Protein AF-A0A811PMQ3-F1 (afdb_monomer)

Nearest PDB structures (foldseek):
  5jo7-assembly3_C  TM=9.416E-01  e=8.642E-06  Hyoscyamus muticus
  3m00-assembly1_A  TM=8.743E-01  e=4.271E-06  Nicotiana tabacum
  3m01-assembly1_A  TM=8.721E-01  e=4.271E-06  Nicotiana tabacum
  5dhk-assembly1_A  TM=8.679E-01  e=5.493E-06  Nicotiana tabacum
  1hxa-assembly1_A  TM=8.378E-01  e=7.814E-06  Nicotiana tabacum

Secondary structure (DSSP, 8-state):
-HHHHHHHTHHHHHHH---HHHHHHHHHHHHHTT----GGGGGGGB-TTSSBPGGGGG-HHHHHHHHHHHTTPPTT-THHHHHHHHHHHHHHHHGGG--TTHHHHHHHHHHS-GGGS-HHHHHHHHHH-

pLDDT: mean 89.29, std 9.18, range [56.19, 98.12]

Structure (mmCIF, N/CA/C/O backbone):
data_AF-A0A811PMQ3-F1
#
_entry.id   AF-A0A811PMQ3-F1
#
loop_
_atom_site.group_PDB
_atom_site.id
_atom_si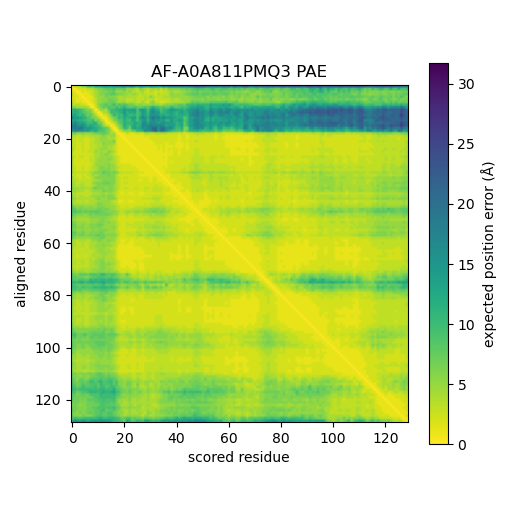te.type_symbol
_atom_site.label_atom_id
_atom_site.label_alt_id
_atom_site.label_comp_id
_atom_site.label_asym_id
_atom_site.label_entity_id
_atom_site.label_seq_id
_atom_site.pdbx_PDB_ins_code
_atom_site.Cartn_x
_atom_site.Cartn_y
_atom_site.Cartn_z
_atom_site.occupancy
_atom_site.B_iso_or_equiv
_atom_site.auth_seq_id
_atom_site.auth_comp_id
_atom_site.auth_asym_id
_atom_site.auth_atom_id
_atom_site.pdbx_PDB_model_num
ATOM 1 N N . MET A 1 1 ? 13.682 19.684 -9.932 1.00 66.38 1 MET A N 1
ATOM 2 C CA . MET A 1 1 ? 14.762 19.995 -8.973 1.00 66.38 1 MET A CA 1
ATOM 3 C C . MET A 1 1 ? 14.734 19.059 -7.766 1.00 66.38 1 MET A C 1
ATOM 5 O O . MET A 1 1 ? 15.655 18.269 -7.659 1.00 66.38 1 MET A O 1
ATOM 9 N N . ALA A 1 2 ? 13.705 19.058 -6.902 1.00 85.00 2 ALA A N 1
ATOM 10 C CA . ALA A 1 2 ? 13.668 18.142 -5.744 1.00 85.00 2 ALA A CA 1
ATOM 11 C C . ALA A 1 2 ? 13.316 16.685 -6.115 1.00 85.00 2 ALA A C 1
ATOM 13 O O . ALA A 1 2 ? 14.102 15.781 -5.855 1.00 85.00 2 ALA A O 1
ATOM 14 N N . LEU A 1 3 ? 12.178 16.458 -6.786 1.00 86.62 3 LEU A N 1
ATOM 15 C CA . LEU A 1 3 ? 11.729 15.102 -7.149 1.00 86.62 3 LEU A CA 1
ATOM 16 C C . LEU A 1 3 ? 12.652 14.406 -8.149 1.00 86.62 3 LEU A C 1
ATOM 18 O O . LEU A 1 3 ? 12.880 13.215 -8.031 1.00 86.62 3 LEU A O 1
ATOM 22 N N . SER A 1 4 ? 13.248 15.161 -9.073 1.00 85.38 4 SER A N 1
ATOM 23 C CA . SER A 1 4 ? 14.262 14.645 -9.996 1.00 85.38 4 SER A CA 1
ATOM 24 C C . SER A 1 4 ? 15.515 14.142 -9.271 1.00 85.38 4 SER A C 1
ATOM 26 O O . SER A 1 4 ? 16.087 13.149 -9.691 1.00 85.38 4 SER A O 1
ATOM 28 N N . ARG A 1 5 ? 15.924 14.803 -8.174 1.00 86.31 5 ARG A N 1
ATOM 29 C CA . ARG A 1 5 ? 17.056 14.358 -7.348 1.00 86.31 5 ARG A CA 1
ATOM 30 C C . ARG A 1 5 ? 16.696 13.096 -6.564 1.00 86.31 5 ARG A C 1
ATOM 32 O O . ARG A 1 5 ? 17.449 12.133 -6.563 1.00 86.31 5 ARG A O 1
ATOM 39 N N . ILE A 1 6 ? 15.503 13.087 -5.964 1.00 84.25 6 ILE A N 1
ATOM 40 C CA . ILE A 1 6 ? 14.974 11.907 -5.272 1.00 84.25 6 ILE A CA 1
ATOM 41 C C . ILE A 1 6 ? 14.852 10.732 -6.248 1.00 84.25 6 ILE A C 1
ATOM 43 O O . ILE A 1 6 ? 15.142 9.614 -5.856 1.00 84.25 6 ILE A O 1
ATOM 47 N N . HIS A 1 7 ? 14.456 10.962 -7.500 1.00 82.56 7 HIS A N 1
ATOM 48 C CA . HIS A 1 7 ? 14.370 9.919 -8.522 1.00 82.56 7 HIS A CA 1
ATOM 49 C C . HIS A 1 7 ? 15.753 9.394 -8.935 1.00 82.56 7 HIS A C 1
ATOM 51 O O . HIS A 1 7 ? 15.957 8.190 -8.973 1.00 82.56 7 HIS A O 1
ATOM 57 N N . SER A 1 8 ? 16.745 10.268 -9.145 1.00 78.94 8 SER A N 1
ATOM 58 C CA . SER A 1 8 ? 18.111 9.825 -9.475 1.00 78.94 8 SER A CA 1
ATOM 59 C C . SER A 1 8 ? 18.789 9.034 -8.352 1.00 78.94 8 SER A C 1
ATOM 61 O O . SER A 1 8 ? 19.651 8.207 -8.617 1.00 78.94 8 SER A O 1
ATOM 63 N N . GLU A 1 9 ? 18.390 9.272 -7.104 1.00 74.38 9 GLU A N 1
ATOM 64 C CA . GLU A 1 9 ? 18.858 8.543 -5.919 1.00 74.38 9 GLU A CA 1
ATOM 65 C C . GLU A 1 9 ? 18.029 7.257 -5.674 1.00 74.38 9 GLU A C 1
ATOM 67 O O . GLU A 1 9 ? 18.030 6.722 -4.562 1.00 74.38 9 GLU A O 1
ATOM 72 N N . GLU A 1 10 ? 17.226 6.780 -6.643 1.00 66.19 10 GLU A N 1
ATOM 73 C CA . GLU A 1 10 ? 16.337 5.619 -6.459 1.00 66.19 10 GLU A CA 1
ATOM 74 C C . GLU A 1 10 ? 17.067 4.375 -5.985 1.00 66.19 10 GLU A C 1
ATOM 76 O O . GLU A 1 10 ? 16.676 3.812 -4.959 1.00 66.19 10 GLU A O 1
ATOM 81 N N . GLN A 1 11 ? 18.145 4.023 -6.682 1.00 56.94 11 GLN A N 1
ATOM 82 C CA . GLN A 1 11 ? 18.892 2.792 -6.459 1.00 56.94 11 GLN A CA 1
ATOM 83 C C . GLN A 1 11 ? 19.529 2.747 -5.058 1.00 56.94 11 GLN A C 1
ATOM 85 O O . GLN A 1 11 ? 19.341 1.775 -4.333 1.00 56.94 11 GLN A O 1
ATOM 90 N N . ASP A 1 12 ? 20.197 3.827 -4.640 1.00 57.22 12 ASP A N 1
ATOM 91 C CA . ASP A 1 12 ? 20.967 3.863 -3.386 1.00 57.22 12 ASP A CA 1
ATOM 92 C C . ASP A 1 12 ? 20.075 3.965 -2.135 1.00 57.22 12 ASP A C 1
ATOM 94 O O . ASP A 1 12 ? 20.434 3.502 -1.052 1.00 57.22 12 ASP A O 1
ATOM 98 N N . TYR A 1 13 ? 18.885 4.567 -2.253 1.00 60.75 13 TYR A N 1
ATOM 99 C CA . TYR A 1 13 ? 18.013 4.810 -1.097 1.00 60.75 13 TYR A CA 1
ATOM 100 C C . TYR A 1 13 ? 17.030 3.663 -0.825 1.00 60.75 13 TYR A C 1
ATOM 102 O O . TYR A 1 13 ? 16.678 3.413 0.332 1.00 60.75 13 TYR A O 1
ATOM 110 N N . PHE A 1 14 ? 16.581 2.946 -1.867 1.00 61.53 14 PHE A N 1
ATOM 111 C CA . PHE A 1 14 ? 15.801 1.721 -1.663 1.00 61.53 14 PHE A CA 1
ATOM 112 C C . PHE A 1 14 ? 16.654 0.613 -1.039 1.00 61.53 14 PHE A C 1
ATOM 114 O O . PHE A 1 14 ? 16.106 -0.177 -0.278 1.00 61.53 14 PHE A O 1
ATOM 121 N N . ASP A 1 15 ? 17.965 0.599 -1.258 1.00 56.66 15 ASP A N 1
ATOM 122 C CA . ASP A 1 15 ? 18.874 -0.329 -0.576 1.00 56.66 15 ASP A CA 1
ATOM 123 C C . ASP A 1 15 ? 19.104 0.064 0.904 1.00 56.66 15 ASP A C 1
ATOM 125 O O . ASP A 1 15 ? 19.168 -0.788 1.787 1.00 56.66 15 ASP A O 1
ATOM 129 N N . GLY A 1 16 ? 19.121 1.369 1.222 1.00 56.19 16 GLY A N 1
ATOM 130 C CA . GLY A 1 16 ? 19.426 1.868 2.574 1.00 56.19 16 GLY A CA 1
ATOM 131 C C . GLY A 1 16 ? 18.255 2.022 3.562 1.00 56.19 16 GLY A C 1
ATOM 132 O O . GLY A 1 16 ? 18.473 1.983 4.773 1.00 56.19 16 GLY A O 1
ATOM 133 N N . SER A 1 17 ? 17.013 2.232 3.104 1.00 64.31 17 SER A N 1
ATOM 134 C CA . SER A 1 17 ? 15.866 2.479 4.002 1.00 64.31 17 SER A CA 1
ATOM 135 C C . SER A 1 17 ? 15.078 1.200 4.296 1.00 64.31 17 SER A C 1
ATOM 137 O O . SER A 1 17 ? 14.352 0.715 3.436 1.00 64.31 17 SER A O 1
ATOM 139 N N . SER A 1 18 ? 15.151 0.660 5.512 1.00 74.31 18 SER A N 1
ATOM 140 C CA . SER A 1 18 ? 14.374 -0.523 5.930 1.00 74.31 18 SER A CA 1
ATOM 141 C C . SER A 1 18 ? 12.906 -0.228 6.290 1.00 74.31 18 SER A C 1
ATOM 143 O O . SER A 1 18 ? 12.193 -1.123 6.735 1.00 74.31 18 SER A O 1
ATOM 145 N N . ASP A 1 19 ? 12.438 1.009 6.098 1.00 91.25 19 ASP A N 1
ATOM 146 C CA . ASP A 1 19 ? 11.101 1.455 6.502 1.00 91.25 19 ASP A CA 1
ATOM 147 C C . ASP A 1 19 ? 10.096 1.352 5.336 1.00 91.25 19 ASP A C 1
ATOM 149 O O . ASP A 1 19 ? 10.203 2.055 4.323 1.00 91.25 19 ASP A O 1
ATOM 153 N N . LEU A 1 20 ? 9.090 0.483 5.491 1.00 94.44 20 LEU A N 1
ATOM 154 C CA . LEU A 1 20 ? 8.029 0.263 4.503 1.00 94.44 20 LEU A CA 1
ATOM 155 C C . LEU A 1 20 ? 7.226 1.535 4.211 1.00 94.44 20 LEU A C 1
ATOM 157 O O . LEU A 1 20 ? 6.886 1.800 3.054 1.00 94.44 20 LEU A O 1
ATOM 161 N N . HIS A 1 21 ? 6.941 2.341 5.235 1.00 95.25 21 HIS A N 1
ATOM 162 C CA . HIS A 1 21 ? 6.210 3.593 5.082 1.00 95.25 21 HIS A CA 1
ATOM 163 C C . HIS A 1 21 ? 6.973 4.567 4.180 1.00 95.25 21 HIS A C 1
ATOM 165 O O . HIS A 1 21 ? 6.380 5.150 3.270 1.00 95.25 21 HIS A O 1
ATOM 171 N N . VAL A 1 22 ? 8.284 4.716 4.393 1.00 92.88 22 VAL A N 1
ATOM 172 C CA . VAL A 1 22 ? 9.134 5.625 3.603 1.00 92.88 22 VAL A CA 1
ATOM 173 C C . VAL A 1 22 ? 9.212 5.178 2.144 1.00 92.88 22 VAL A C 1
ATOM 175 O O . VAL A 1 22 ? 9.021 5.995 1.239 1.00 92.88 22 VAL A O 1
ATOM 178 N N . VAL A 1 23 ? 9.436 3.882 1.909 1.00 93.06 23 VAL A 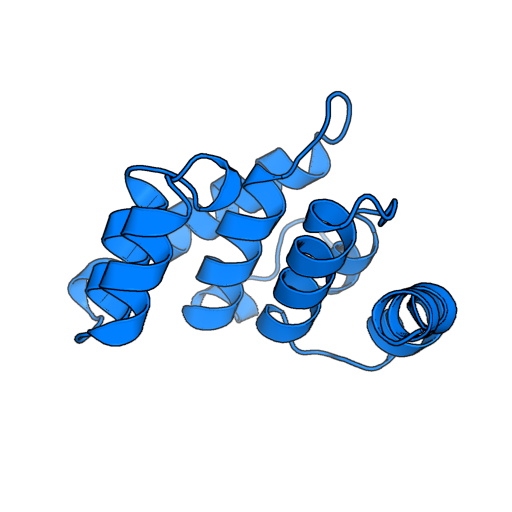N 1
ATOM 179 C CA . VAL A 1 23 ? 9.500 3.297 0.561 1.00 93.06 23 VAL A CA 1
ATOM 180 C C . VAL A 1 23 ? 8.192 3.505 -0.198 1.00 93.06 23 VAL A C 1
ATOM 182 O O . VAL A 1 23 ? 8.197 4.048 -1.305 1.00 93.06 23 VAL A O 1
ATOM 185 N N . ALA A 1 24 ? 7.067 3.143 0.418 1.00 94.75 24 ALA A N 1
ATOM 186 C CA . ALA A 1 24 ? 5.752 3.273 -0.193 1.00 94.75 24 ALA A CA 1
ATOM 187 C C . ALA A 1 24 ? 5.366 4.741 -0.445 1.00 94.75 24 ALA A C 1
ATOM 189 O O . ALA A 1 24 ? 4.793 5.069 -1.484 1.00 94.75 24 ALA A O 1
ATOM 190 N N . LEU A 1 25 ? 5.705 5.655 0.472 1.00 92.44 25 LEU A N 1
ATOM 191 C CA . LEU A 1 25 ? 5.430 7.081 0.296 1.00 92.44 25 LEU A CA 1
ATOM 192 C C . LEU A 1 25 ? 6.228 7.671 -0.872 1.00 92.44 25 LEU A C 1
ATOM 194 O O . LEU A 1 25 ? 5.676 8.422 -1.677 1.00 92.44 25 LEU A O 1
ATOM 198 N N . ARG A 1 26 ? 7.510 7.314 -0.991 1.00 91.25 26 ARG A N 1
ATOM 199 C CA . ARG A 1 26 ? 8.360 7.755 -2.101 1.00 91.25 26 ARG A CA 1
ATOM 200 C C . ARG A 1 26 ? 7.811 7.272 -3.441 1.00 91.25 26 ARG A C 1
ATOM 202 O O . ARG A 1 26 ? 7.673 8.085 -4.353 1.00 91.25 26 ARG A O 1
ATOM 209 N N . PHE A 1 27 ? 7.443 5.994 -3.521 1.00 92.44 27 PHE A N 1
ATOM 210 C CA . PHE A 1 27 ? 6.788 5.405 -4.688 1.00 92.44 27 PHE A CA 1
ATOM 211 C C . PHE A 1 27 ? 5.545 6.209 -5.097 1.00 92.44 27 PHE A C 1
ATOM 213 O O . PHE A 1 27 ? 5.433 6.637 -6.247 1.00 92.44 27 PHE A O 1
ATOM 220 N N . CYS A 1 28 ? 4.655 6.499 -4.138 1.00 92.00 28 CYS A N 1
ATOM 221 C CA . CYS A 1 28 ? 3.455 7.298 -4.379 1.00 92.00 28 CYS A CA 1
ATOM 222 C C . CYS A 1 28 ? 3.780 8.682 -4.947 1.00 92.00 28 CYS A C 1
ATOM 224 O O . CYS A 1 28 ? 3.240 9.069 -5.980 1.00 92.00 28 CYS A O 1
ATOM 226 N N . ILE A 1 29 ? 4.656 9.435 -4.276 1.00 91.56 29 ILE A N 1
ATOM 227 C CA . ILE A 1 29 ? 4.976 10.817 -4.651 1.00 91.56 29 ILE A CA 1
ATOM 228 C C . ILE A 1 29 ? 5.600 10.860 -6.048 1.00 91.56 29 ILE A C 1
ATOM 230 O O . ILE A 1 29 ? 5.199 11.669 -6.882 1.00 91.56 29 ILE A O 1
ATOM 234 N N . LEU A 1 30 ? 6.562 9.984 -6.333 1.00 92.25 30 LEU A N 1
ATOM 235 C CA . LEU A 1 30 ? 7.230 9.957 -7.631 1.00 92.25 30 LEU A CA 1
ATOM 236 C C . LEU A 1 30 ? 6.244 9.628 -8.762 1.00 92.25 30 LEU A C 1
ATOM 238 O O . LEU A 1 30 ? 6.159 10.391 -9.730 1.00 92.25 30 LEU A O 1
ATOM 242 N N . ARG A 1 31 ? 5.418 8.584 -8.605 1.00 91.62 31 ARG A N 1
ATOM 243 C CA . ARG A 1 31 ? 4.404 8.228 -9.610 1.00 91.62 31 ARG A CA 1
ATOM 244 C C . ARG A 1 31 ? 3.328 9.296 -9.782 1.00 91.62 31 ARG A C 1
ATOM 246 O O . ARG A 1 31 ? 2.936 9.585 -10.909 1.00 91.62 31 ARG A O 1
ATOM 253 N N . GLN A 1 32 ? 2.886 9.945 -8.700 1.00 90.56 32 GLN A N 1
ATOM 254 C CA . GLN A 1 32 ? 1.927 11.060 -8.769 1.00 90.56 32 GLN A CA 1
ATOM 255 C C . GLN A 1 32 ? 2.451 12.234 -9.607 1.00 90.56 32 GLN A C 1
ATOM 257 O O . GLN A 1 32 ? 1.660 12.978 -10.188 1.00 90.56 32 GLN A O 1
ATOM 262 N N . HIS A 1 33 ? 3.772 12.394 -9.675 1.00 91.31 33 HIS A N 1
ATOM 263 C CA . HIS A 1 33 ? 4.447 13.434 -10.443 1.00 91.31 33 HIS A CA 1
ATOM 264 C C . HIS A 1 33 ? 4.968 12.959 -11.811 1.00 91.31 33 HIS A C 1
ATOM 266 O O . HIS A 1 33 ? 5.686 13.705 -12.474 1.00 91.31 33 HIS A O 1
ATOM 272 N N . GLY A 1 34 ? 4.577 11.759 -12.256 1.00 90.44 34 GLY A N 1
ATOM 273 C CA . GLY A 1 34 ? 4.878 11.242 -13.593 1.00 90.44 34 GLY A CA 1
ATOM 274 C C . GLY A 1 34 ? 6.252 10.589 -13.741 1.00 90.44 34 GLY A C 1
ATOM 275 O O . GLY A 1 34 ? 6.674 10.331 -14.865 1.00 90.44 34 GLY A O 1
ATOM 276 N N . PHE A 1 35 ? 6.953 10.317 -12.638 1.00 91.31 35 PHE A N 1
ATOM 277 C CA . PHE A 1 35 ? 8.184 9.532 -12.676 1.00 91.31 35 PHE A CA 1
ATOM 278 C C . PHE A 1 35 ? 7.855 8.040 -12.704 1.00 91.31 35 PHE A C 1
ATOM 280 O O . PHE A 1 35 ? 7.013 7.564 -11.938 1.00 91.31 35 PHE A O 1
ATOM 287 N N . TRP A 1 36 ? 8.542 7.304 -13.579 1.00 89.56 36 TRP A N 1
ATOM 288 C CA . TRP A 1 36 ? 8.517 5.847 -13.552 1.00 89.56 36 TRP A CA 1
ATOM 289 C C . TRP A 1 36 ? 9.330 5.343 -12.361 1.00 89.56 36 TRP A C 1
ATOM 291 O O . TRP A 1 36 ? 10.483 5.739 -12.196 1.00 89.56 36 TRP A O 1
ATOM 301 N N . VAL A 1 37 ? 8.721 4.470 -11.562 1.00 89.56 37 VAL A N 1
ATOM 302 C CA . VAL A 1 37 ? 9.322 3.848 -10.377 1.00 89.56 37 VAL A CA 1
ATOM 303 C C . VAL A 1 37 ? 9.030 2.360 -10.428 1.00 89.56 37 VAL A C 1
ATOM 305 O O . VAL A 1 37 ? 7.858 1.993 -10.545 1.00 89.56 37 VAL A O 1
ATOM 308 N N . SER A 1 38 ? 10.062 1.523 -10.322 1.00 89.44 38 SER A N 1
ATOM 309 C CA . SER A 1 38 ? 9.890 0.065 -10.310 1.00 89.44 38 SER A CA 1
ATOM 310 C C . SER A 1 38 ? 9.206 -0.420 -9.027 1.00 89.44 38 SER A C 1
ATOM 312 O O . SER A 1 38 ? 9.353 0.176 -7.957 1.00 89.44 38 SER A O 1
ATOM 314 N N . THR A 1 39 ? 8.480 -1.532 -9.121 1.00 90.94 39 THR A N 1
ATOM 315 C CA . THR A 1 39 ? 7.900 -2.226 -7.963 1.00 90.94 39 THR A CA 1
ATOM 316 C C . THR A 1 39 ? 8.937 -3.005 -7.157 1.00 90.94 39 THR A C 1
ATOM 318 O O . THR A 1 39 ? 8.677 -3.318 -5.998 1.00 90.94 39 THR A O 1
ATOM 321 N N . ASP A 1 40 ? 10.122 -3.258 -7.719 1.00 89.00 40 ASP A N 1
ATOM 322 C CA . ASP A 1 40 ? 11.181 -4.079 -7.105 1.00 89.00 40 ASP A CA 1
ATOM 323 C C . ASP A 1 40 ? 11.676 -3.513 -5.763 1.00 89.00 40 ASP A C 1
ATOM 325 O O . ASP A 1 40 ? 12.174 -4.234 -4.901 1.00 89.00 40 ASP A O 1
ATOM 329 N N . GLY A 1 41 ? 11.475 -2.211 -5.523 1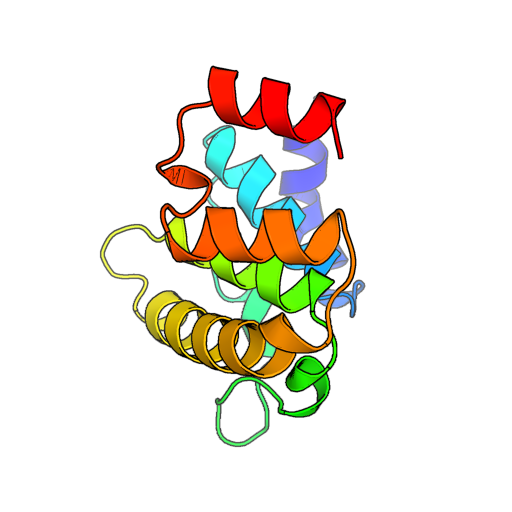.00 87.38 41 GLY A N 1
ATOM 330 C CA . GLY A 1 41 ? 11.745 -1.589 -4.224 1.00 87.38 41 GLY A CA 1
ATOM 331 C C . GLY A 1 41 ? 10.953 -2.215 -3.065 1.00 87.38 41 GLY A C 1
ATOM 332 O O . GLY A 1 41 ? 11.333 -2.036 -1.904 1.00 87.38 41 GLY A O 1
ATOM 333 N N . PHE A 1 42 ? 9.879 -2.958 -3.361 1.00 91.50 42 PHE A N 1
ATOM 334 C CA . PHE A 1 42 ? 9.100 -3.707 -2.379 1.00 91.50 42 PHE A CA 1
ATOM 335 C C . PHE A 1 42 ? 9.617 -5.130 -2.117 1.00 91.50 42 PHE A C 1
ATOM 337 O O . PHE A 1 42 ? 9.230 -5.723 -1.110 1.00 91.50 42 PHE A O 1
ATOM 344 N N . ASP A 1 43 ? 10.507 -5.675 -2.949 1.00 90.12 43 ASP A N 1
ATOM 345 C CA . ASP A 1 43 ? 10.926 -7.081 -2.852 1.00 90.12 43 ASP A CA 1
ATOM 346 C C . ASP A 1 43 ? 11.735 -7.378 -1.590 1.00 90.12 43 ASP A C 1
ATOM 348 O O . ASP A 1 43 ? 11.629 -8.459 -1.021 1.00 90.12 43 ASP A O 1
ATOM 352 N N . LYS A 1 44 ? 12.457 -6.389 -1.061 1.00 90.25 44 LYS A N 1
ATOM 353 C CA . LYS A 1 44 ? 13.162 -6.503 0.228 1.00 90.25 44 LYS A CA 1
ATOM 354 C C . LYS A 1 44 ? 12.240 -6.716 1.437 1.00 90.25 44 LYS A C 1
ATOM 356 O O . LYS A 1 44 ? 12.712 -7.056 2.515 1.00 90.25 44 LYS A O 1
ATOM 361 N N . PHE A 1 45 ? 10.941 -6.458 1.280 1.00 93.06 45 PHE A N 1
ATOM 362 C CA . PHE A 1 45 ? 9.926 -6.696 2.307 1.00 93.06 45 PHE A CA 1
ATOM 363 C C . PHE A 1 45 ? 9.283 -8.080 2.178 1.00 93.06 45 PHE A C 1
ATOM 365 O O . PHE A 1 45 ? 8.405 -8.427 2.975 1.00 93.06 45 PHE A O 1
ATOM 372 N N . ARG A 1 46 ? 9.697 -8.865 1.179 1.00 92.94 46 ARG A N 1
ATOM 373 C CA . ARG A 1 46 ? 9.284 -10.252 1.008 1.00 92.94 46 ARG A CA 1
ATOM 374 C C . ARG A 1 46 ? 10.234 -11.191 1.758 1.00 92.94 46 ARG A C 1
ATOM 376 O O . ARG A 1 46 ? 11.411 -10.904 1.956 1.00 92.94 46 ARG A O 1
ATOM 383 N N . ASP A 1 47 ? 9.692 -12.308 2.216 1.00 93.38 47 ASP A N 1
ATOM 384 C CA . ASP A 1 47 ? 10.420 -13.399 2.846 1.00 93.38 47 ASP A CA 1
ATOM 385 C C . ASP A 1 47 ? 11.035 -14.348 1.799 1.00 93.38 47 ASP A C 1
ATOM 387 O O . ASP A 1 47 ? 10.859 -14.190 0.590 1.00 93.38 47 ASP A O 1
ATOM 391 N N . ALA A 1 48 ? 11.745 -15.381 2.261 1.00 92.25 48 ALA A N 1
ATOM 392 C CA . ALA A 1 48 ? 12.378 -16.371 1.386 1.00 92.25 48 ALA A CA 1
ATOM 393 C C . ALA A 1 48 ? 11.382 -17.196 0.541 1.00 92.25 48 ALA A C 1
ATOM 395 O O . ALA A 1 48 ? 11.796 -17.869 -0.401 1.00 92.25 48 ALA A O 1
ATOM 396 N N . THR A 1 49 ? 10.086 -17.165 0.871 1.00 91.81 49 THR A N 1
ATOM 397 C CA . THR A 1 49 ? 9.020 -17.807 0.086 1.00 91.81 49 THR A CA 1
ATOM 398 C C . THR A 1 49 ? 8.439 -16.879 -0.981 1.00 91.81 49 TH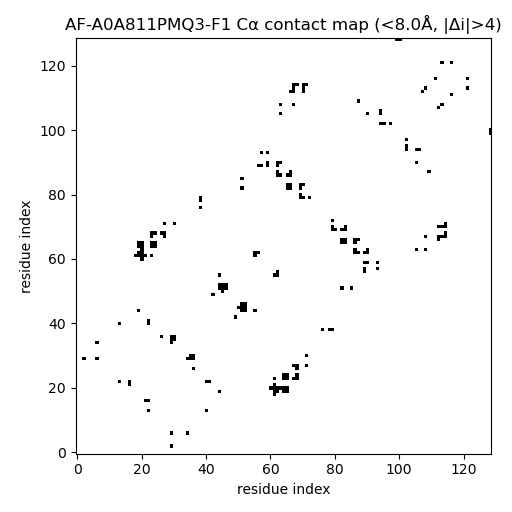R A C 1
ATOM 400 O O . THR A 1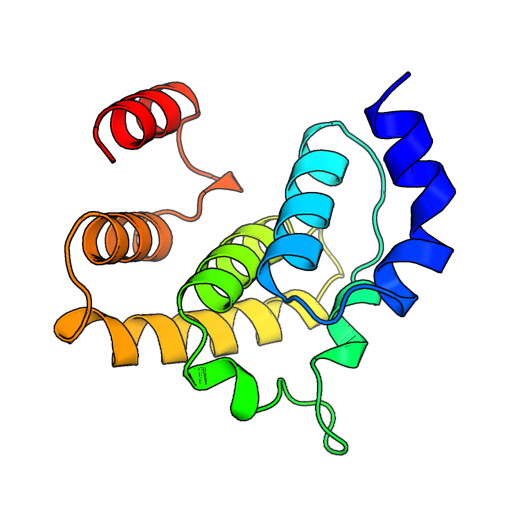 49 ? 7.598 -17.306 -1.768 1.00 91.81 49 THR A O 1
ATOM 403 N N . GLY A 1 50 ? 8.896 -15.624 -1.024 1.00 89.81 50 GLY A N 1
ATOM 404 C CA . GLY A 1 50 ? 8.413 -14.599 -1.938 1.00 89.81 50 GLY A CA 1
ATOM 405 C C . GLY A 1 50 ? 7.132 -13.913 -1.470 1.00 89.81 50 GLY A C 1
ATOM 406 O O . GLY A 1 50 ? 6.564 -13.147 -2.238 1.00 89.81 50 GLY A O 1
ATOM 407 N N . ASN A 1 51 ? 6.664 -14.140 -0.239 1.00 92.94 51 ASN A N 1
ATOM 408 C CA . ASN A 1 51 ? 5.488 -13.464 0.320 1.00 92.94 51 ASN A CA 1
ATOM 409 C C . ASN A 1 51 ? 5.909 -12.262 1.167 1.00 92.94 51 ASN A C 1
ATOM 411 O O . ASN A 1 51 ? 7.002 -12.263 1.716 1.00 92.94 51 ASN A O 1
ATOM 415 N N . PHE A 1 52 ? 5.057 -11.246 1.331 1.00 94.75 52 PHE A N 1
ATOM 416 C CA . PHE A 1 52 ? 5.352 -10.157 2.272 1.00 94.75 52 PHE A CA 1
ATOM 417 C C . PHE A 1 52 ? 5.558 -10.695 3.696 1.00 94.75 52 PHE A C 1
ATOM 419 O O . PHE A 1 52 ? 4.729 -11.460 4.197 1.00 94.75 52 PHE A O 1
ATOM 426 N N . SER A 1 53 ? 6.656 -10.283 4.339 1.00 94.56 53 SER A N 1
ATOM 427 C CA . SER A 1 53 ? 7.038 -10.780 5.662 1.00 94.56 53 SER A CA 1
ATOM 428 C C . SER A 1 53 ? 5.952 -10.495 6.698 1.00 94.56 53 SER A C 1
ATOM 430 O O . SER A 1 53 ? 5.437 -9.378 6.809 1.00 94.56 53 SER A O 1
ATOM 432 N N . MET A 1 54 ? 5.652 -11.497 7.525 1.00 94.69 54 MET A N 1
ATOM 433 C CA . MET A 1 54 ? 4.723 -11.357 8.648 1.00 94.69 54 MET A CA 1
ATOM 434 C C . MET A 1 54 ? 5.221 -10.385 9.725 1.00 94.69 54 MET A C 1
ATOM 436 O O . MET A 1 54 ? 4.408 -9.914 10.518 1.00 94.69 54 MET A O 1
ATOM 440 N N . ASP A 1 55 ? 6.503 -10.012 9.721 1.00 92.62 55 ASP A N 1
ATOM 441 C CA . ASP A 1 55 ? 7.036 -8.971 10.609 1.00 92.62 55 ASP A CA 1
ATOM 442 C C . ASP A 1 55 ? 6.358 -7.610 10.358 1.00 92.62 55 ASP A C 1
ATOM 444 O O . ASP A 1 55 ? 6.163 -6.815 11.280 1.00 92.62 55 ASP A O 1
ATOM 448 N N . LEU A 1 56 ? 5.894 -7.375 9.125 1.00 94.06 56 LEU A N 1
ATOM 449 C CA . LEU A 1 56 ? 5.182 -6.160 8.718 1.00 94.06 56 LEU A CA 1
ATOM 450 C C . LEU A 1 56 ? 3.732 -6.130 9.208 1.00 94.06 56 LEU A C 1
ATOM 452 O O . LEU A 1 56 ? 3.101 -5.076 9.188 1.00 94.06 56 LEU A O 1
ATOM 456 N N . ALA A 1 57 ? 3.184 -7.261 9.666 1.00 92.56 57 ALA A N 1
ATOM 457 C CA . ALA A 1 57 ? 1.776 -7.379 10.050 1.00 92.56 57 ALA A CA 1
ATOM 458 C C . ALA A 1 57 ? 1.378 -6.446 11.206 1.00 92.56 57 ALA A C 1
ATOM 460 O O . ALA A 1 57 ? 0.192 -6.173 11.394 1.00 92.56 57 ALA A O 1
ATOM 461 N N . THR A 1 58 ? 2.353 -5.978 11.992 1.00 91.88 58 THR A N 1
ATOM 462 C CA . THR A 1 58 ? 2.131 -5.047 13.106 1.00 91.88 58 THR A CA 1
ATOM 463 C C . THR A 1 58 ? 2.376 -3.581 12.732 1.00 91.88 58 THR A C 1
ATOM 465 O O . THR A 1 58 ? 1.880 -2.690 13.426 1.00 91.88 58 THR A O 1
ATOM 468 N N . ASP A 1 59 ? 3.051 -3.306 11.611 1.00 95.19 59 ASP A N 1
ATOM 469 C CA . ASP A 1 59 ? 3.309 -1.950 11.125 1.00 95.19 59 ASP A CA 1
ATOM 470 C C . ASP A 1 59 ? 2.098 -1.397 10.363 1.00 95.19 59 ASP A C 1
ATOM 472 O O . ASP A 1 59 ? 2.041 -1.350 9.136 1.00 95.19 59 ASP A O 1
ATOM 476 N N . THR A 1 60 ? 1.095 -0.941 11.113 1.00 96.56 60 THR A N 1
ATOM 477 C CA . THR A 1 60 ? -0.135 -0.382 10.527 1.00 96.56 60 THR A CA 1
ATOM 478 C C . THR A 1 60 ? 0.151 0.794 9.585 1.00 96.56 60 THR A C 1
ATOM 480 O O . THR A 1 60 ? -0.522 0.945 8.564 1.00 96.56 60 THR A O 1
ATOM 483 N N . ARG A 1 61 ? 1.150 1.628 9.902 1.00 95.94 61 ARG A N 1
ATOM 484 C CA . ARG A 1 61 ? 1.482 2.815 9.107 1.00 95.94 61 ARG A CA 1
ATOM 485 C C . ARG A 1 61 ? 2.137 2.418 7.784 1.00 95.94 61 ARG A C 1
ATOM 487 O O . ARG A 1 61 ? 1.734 2.931 6.739 1.00 95.94 61 ARG A O 1
ATOM 494 N N . GLY A 1 62 ? 3.098 1.497 7.819 1.00 96.69 62 GLY A N 1
ATOM 495 C CA . GLY A 1 62 ? 3.706 0.924 6.622 1.00 96.69 62 GLY A CA 1
ATOM 496 C C . GLY A 1 62 ? 2.687 0.199 5.754 1.00 96.69 62 GLY A C 1
ATOM 497 O O . GLY A 1 62 ? 2.626 0.462 4.556 1.00 96.69 62 GLY A O 1
ATOM 498 N N . LEU A 1 63 ? 1.812 -0.620 6.348 1.00 97.69 63 LEU A N 1
ATOM 499 C CA . LEU A 1 63 ? 0.742 -1.320 5.627 1.00 97.69 63 LEU A CA 1
ATOM 500 C C . LEU A 1 63 ? -0.235 -0.353 4.953 1.00 97.69 63 LEU A C 1
ATOM 502 O O . LEU A 1 63 ? -0.596 -0.557 3.797 1.00 97.69 63 LEU A O 1
ATOM 506 N N . LEU A 1 64 ? -0.646 0.721 5.634 1.00 96.88 64 LEU A N 1
ATOM 507 C CA . LEU A 1 64 ? -1.514 1.739 5.041 1.00 96.88 64 LEU A CA 1
ATOM 508 C C . LEU A 1 64 ? -0.832 2.427 3.853 1.00 96.88 64 LEU A C 1
ATOM 510 O O . LEU A 1 64 ? -1.466 2.672 2.824 1.00 96.88 64 LEU A O 1
ATOM 514 N N . SER A 1 65 ? 0.457 2.738 3.965 1.00 96.25 65 SER A N 1
ATOM 515 C CA . SER A 1 65 ? 1.211 3.322 2.857 1.00 96.25 65 SER A CA 1
ATOM 516 C C . SER A 1 65 ? 1.405 2.345 1.704 1.00 96.25 65 SER A C 1
ATOM 518 O O . SER A 1 65 ? 1.172 2.742 0.565 1.00 96.25 65 SER A O 1
ATOM 520 N N . LEU A 1 66 ? 1.744 1.083 1.981 1.00 96.94 66 LEU A N 1
ATOM 521 C CA . LEU A 1 66 ? 1.860 0.020 0.982 1.00 96.94 66 LEU A CA 1
ATOM 522 C C . LEU A 1 66 ? 0.539 -0.184 0.243 1.00 96.94 66 LEU A C 1
ATOM 524 O O . LEU A 1 66 ? 0.528 -0.209 -0.981 1.00 96.94 66 LEU A O 1
ATOM 528 N N . TYR A 1 67 ? -0.577 -0.258 0.970 1.00 97.19 67 TYR A N 1
ATOM 529 C CA . TYR A 1 67 ? -1.907 -0.388 0.384 1.00 97.19 67 TYR A CA 1
ATOM 530 C C . TYR A 1 67 ? -2.188 0.752 -0.602 1.00 97.19 67 TYR A C 1
ATOM 532 O O . TYR A 1 67 ? -2.577 0.517 -1.744 1.00 97.19 67 TYR A O 1
ATOM 540 N N . ASN A 1 68 ? -1.945 1.998 -0.193 1.00 94.81 68 ASN A N 1
ATOM 541 C CA . ASN A 1 68 ? -2.161 3.152 -1.063 1.00 94.81 68 ASN A CA 1
ATOM 542 C C . ASN A 1 68 ? -1.209 3.175 -2.268 1.00 94.81 68 ASN A C 1
ATOM 544 O O . ASN A 1 68 ? -1.651 3.516 -3.362 1.00 94.81 68 ASN A O 1
ATOM 548 N N . ALA A 1 69 ? 0.055 2.785 -2.083 1.00 95.06 69 ALA A N 1
ATOM 549 C CA . ALA A 1 69 ? 1.039 2.678 -3.158 1.00 95.06 69 ALA A CA 1
ATOM 550 C C . ALA A 1 69 ? 0.652 1.605 -4.177 1.00 95.06 69 ALA A C 1
ATOM 552 O O . ALA A 1 69 ? 0.657 1.863 -5.376 1.00 95.06 69 ALA A O 1
ATOM 553 N N . ALA A 1 70 ? 0.235 0.433 -3.711 1.00 95.62 70 ALA A N 1
ATOM 554 C CA . ALA A 1 70 ? -0.136 -0.677 -4.573 1.00 95.62 70 ALA A CA 1
ATOM 555 C C . ALA A 1 70 ? -1.388 -0.373 -5.418 1.00 95.62 70 ALA A C 1
ATOM 557 O O . ALA A 1 70 ? -1.482 -0.798 -6.564 1.00 95.62 70 ALA A O 1
ATOM 558 N N . HIS A 1 71 ? -2.304 0.477 -4.935 1.00 94.62 71 HIS A N 1
ATOM 559 C CA . HIS A 1 71 ? -3.428 0.984 -5.743 1.00 94.62 71 HIS A CA 1
ATOM 560 C C . HIS A 1 71 ? -3.035 1.998 -6.835 1.00 94.62 71 HIS A C 1
ATOM 562 O O . HIS A 1 71 ? -3.910 2.451 -7.576 1.00 94.62 71 HIS A O 1
ATOM 568 N N . MET A 1 72 ? -1.750 2.353 -6.953 1.00 91.62 72 MET A N 1
ATOM 569 C CA . MET A 1 72 ? -1.179 3.094 -8.089 1.00 91.62 72 MET A CA 1
ATOM 570 C C . MET A 1 72 ? -0.588 2.176 -9.172 1.00 91.62 72 MET A C 1
ATOM 572 O O . MET A 1 72 ? 0.162 2.657 -10.028 1.00 91.62 72 MET A O 1
ATOM 576 N N . ALA A 1 73 ? -0.884 0.874 -9.116 1.00 88.50 73 ALA A N 1
ATOM 577 C CA . ALA A 1 73 ? -0.471 -0.092 -10.126 1.00 88.50 73 ALA A CA 1
ATOM 578 C C . ALA A 1 73 ? -0.919 0.328 -11.531 1.00 88.50 73 ALA A C 1
ATOM 580 O O . ALA A 1 73 ? -2.049 0.789 -11.732 1.00 88.50 73 ALA A O 1
ATOM 581 N N . VAL A 1 74 ? -0.028 0.140 -12.501 1.00 85.81 74 VAL A N 1
ATOM 582 C CA . VAL A 1 74 ? -0.363 0.191 -13.928 1.00 85.81 74 VAL A CA 1
ATOM 583 C C . VAL A 1 74 ? -0.615 -1.235 -14.445 1.00 85.81 74 VAL A C 1
ATOM 585 O O . VAL A 1 74 ? -0.289 -2.200 -13.748 1.00 85.81 74 VAL A O 1
ATOM 588 N N . PRO A 1 75 ? -1.230 -1.416 -15.633 1.00 83.44 75 PRO A N 1
ATOM 589 C CA . PRO A 1 75 ? -1.370 -2.746 -16.223 1.00 83.44 75 PRO A CA 1
ATOM 590 C C . PRO A 1 75 ? -0.025 -3.487 -16.257 1.00 83.44 75 PRO A C 1
ATOM 592 O O . PRO A 1 75 ? 1.001 -2.856 -16.483 1.00 83.44 75 PRO A O 1
ATOM 595 N N . GLU A 1 76 ? -0.056 -4.809 -16.054 1.00 81.25 76 GLU A N 1
ATOM 596 C CA . GLU A 1 76 ? 1.104 -5.729 -16.013 1.00 81.25 76 GLU A CA 1
ATOM 597 C C . GLU A 1 76 ? 1.873 -5.798 -14.673 1.00 81.25 76 GLU A C 1
ATOM 599 O O . GLU A 1 76 ? 2.674 -6.711 -14.480 1.00 81.25 76 GLU A O 1
ATOM 604 N N . GLU A 1 77 ? 1.561 -4.952 -13.685 1.00 86.62 77 GLU A N 1
ATOM 605 C CA . GLU A 1 77 ? 2.213 -4.967 -12.360 1.00 86.62 77 GLU A CA 1
ATOM 606 C C . GLU A 1 77 ? 1.523 -5.884 -11.336 1.00 86.62 77 GLU A C 1
ATOM 608 O O . GLU A 1 77 ? 1.108 -5.454 -10.258 1.00 86.62 77 GLU A O 1
ATOM 613 N N . VAL A 1 78 ? 1.431 -7.178 -11.652 1.00 83.62 78 VAL A N 1
ATOM 614 C CA . VAL A 1 78 ? 0.725 -8.183 -10.823 1.00 83.62 78 VAL A CA 1
ATOM 615 C C . VAL A 1 78 ? 1.307 -8.296 -9.404 1.00 83.62 78 VAL A C 1
ATOM 617 O O . VAL A 1 78 ? 0.596 -8.613 -8.455 1.00 83.62 78 VAL A O 1
ATOM 620 N N . ALA A 1 79 ? 2.589 -7.966 -9.216 1.00 84.94 79 ALA A N 1
ATOM 621 C CA . ALA A 1 79 ? 3.239 -7.965 -7.902 1.00 84.94 79 ALA A CA 1
ATOM 622 C C . ALA A 1 79 ? 2.570 -7.017 -6.884 1.00 84.94 79 ALA A C 1
ATOM 624 O O . ALA A 1 79 ? 2.683 -7.234 -5.674 1.00 84.94 79 ALA A O 1
ATOM 625 N N . LEU A 1 80 ? 1.874 -5.974 -7.353 1.00 91.69 80 LEU A N 1
ATOM 626 C CA . LEU A 1 80 ? 1.135 -5.050 -6.494 1.00 91.69 80 LEU A CA 1
ATOM 627 C C . LEU A 1 80 ? -0.226 -5.610 -6.058 1.00 91.69 80 LEU A C 1
ATOM 629 O O . LEU A 1 80 ? -0.724 -5.201 -5.009 1.00 91.69 80 LEU A O 1
ATOM 633 N N . ASP A 1 81 ? -0.796 -6.587 -6.767 1.00 92.56 81 ASP A N 1
ATOM 634 C CA . ASP A 1 81 ? -2.039 -7.243 -6.342 1.00 92.56 81 ASP A CA 1
ATOM 635 C C . ASP A 1 81 ? -1.829 -8.025 -5.034 1.00 92.56 81 ASP A C 1
ATOM 637 O O . ASP A 1 81 ? -2.630 -7.909 -4.099 1.00 92.56 81 ASP A O 1
ATOM 641 N N . ASP A 1 82 ? -0.697 -8.726 -4.912 1.00 92.94 82 ASP A N 1
ATOM 642 C CA . ASP A 1 82 ? -0.284 -9.391 -3.668 1.00 92.94 82 ASP A CA 1
ATOM 643 C C . ASP A 1 82 ? -0.140 -8.386 -2.517 1.00 92.94 82 ASP A C 1
ATOM 645 O O . ASP A 1 82 ? -0.565 -8.647 -1.388 1.00 92.94 82 ASP A O 1
ATOM 649 N N . ALA A 1 83 ? 0.440 -7.214 -2.802 1.00 95.75 83 ALA A N 1
ATOM 650 C CA . ALA A 1 83 ? 0.626 -6.152 -1.819 1.00 95.75 83 ALA A CA 1
ATOM 651 C C . ALA A 1 83 ? -0.718 -5.590 -1.335 1.00 95.75 83 ALA A C 1
ATOM 653 O O . ALA A 1 83 ? -0.900 -5.380 -0.132 1.00 95.75 83 ALA A O 1
ATOM 654 N N . ILE A 1 84 ? -1.682 -5.400 -2.246 1.00 96.31 84 ILE A N 1
ATOM 655 C CA . ILE A 1 84 ? -3.050 -4.990 -1.906 1.00 96.31 84 ILE A CA 1
ATOM 656 C C . ILE A 1 84 ? -3.693 -6.031 -0.990 1.00 96.31 84 ILE A C 1
ATOM 658 O O . ILE A 1 84 ? -4.240 -5.659 0.052 1.00 96.31 84 ILE A O 1
ATOM 662 N N . ALA A 1 85 ? -3.635 -7.314 -1.357 1.00 96.38 85 ALA A N 1
ATOM 663 C CA . ALA A 1 85 ? -4.259 -8.394 -0.597 1.00 96.38 85 ALA A CA 1
ATOM 664 C C . ALA A 1 85 ? -3.652 -8.528 0.808 1.00 96.38 85 ALA A C 1
ATOM 666 O O . ALA A 1 85 ? -4.384 -8.577 1.802 1.00 96.38 85 ALA A O 1
ATOM 667 N N . PHE A 1 86 ? -2.320 -8.522 0.900 1.00 97.19 86 PHE A N 1
ATOM 668 C CA . PHE A 1 86 ? -1.595 -8.588 2.164 1.00 97.19 86 PHE A CA 1
ATOM 669 C C . PHE A 1 86 ? -1.928 -7.394 3.065 1.00 97.19 86 PHE A C 1
ATOM 671 O O . PHE A 1 86 ? -2.389 -7.578 4.196 1.00 97.19 86 PHE A O 1
ATOM 678 N N . ALA A 1 87 ? -1.761 -6.169 2.559 1.00 97.88 87 ALA A N 1
ATOM 679 C CA . ALA A 1 87 ? -1.984 -4.967 3.349 1.00 97.88 87 ALA A CA 1
ATOM 680 C C . ALA A 1 87 ? -3.444 -4.840 3.794 1.00 97.88 87 ALA A C 1
ATOM 682 O O . ALA A 1 87 ? -3.700 -4.579 4.968 1.00 97.88 87 ALA A O 1
ATOM 683 N N . ARG A 1 88 ? -4.409 -5.109 2.902 1.00 98.06 88 ARG A N 1
ATOM 684 C CA . ARG A 1 88 ? -5.843 -5.111 3.234 1.00 98.06 88 ARG A CA 1
ATOM 685 C C . ARG A 1 88 ? -6.147 -6.043 4.401 1.00 98.06 88 ARG A C 1
ATOM 687 O O . ARG A 1 88 ? -6.744 -5.599 5.378 1.00 98.06 88 ARG A O 1
ATOM 694 N N . ARG A 1 89 ? -5.700 -7.302 4.326 1.00 98.00 89 ARG A N 1
ATOM 695 C CA . ARG A 1 89 ? -5.950 -8.316 5.363 1.00 98.00 89 ARG A CA 1
ATOM 696 C C . ARG A 1 89 ? -5.474 -7.848 6.737 1.00 98.00 89 ARG A C 1
ATOM 698 O O . ARG A 1 89 ? -6.190 -7.985 7.726 1.00 98.00 89 ARG A O 1
ATOM 705 N N . HIS A 1 90 ? -4.260 -7.308 6.805 1.00 98.06 90 HIS A N 1
ATOM 706 C CA . HIS A 1 90 ? -3.667 -6.888 8.073 1.00 98.06 90 HIS A CA 1
ATOM 707 C C . HIS A 1 90 ? -4.254 -5.573 8.598 1.00 98.06 90 HIS A C 1
ATOM 709 O O . HIS A 1 90 ? -4.450 -5.442 9.806 1.00 98.06 90 HIS A O 1
ATOM 715 N N . LEU A 1 91 ? -4.620 -4.641 7.716 1.00 98.12 91 LEU A N 1
ATOM 716 C CA . LEU A 1 91 ? -5.330 -3.417 8.090 1.00 98.12 91 LEU A CA 1
ATOM 717 C C . LEU A 1 91 ? -6.730 -3.712 8.641 1.00 98.12 91 LEU A C 1
ATOM 719 O O . LEU A 1 91 ? -7.108 -3.145 9.665 1.00 98.12 91 LEU A O 1
ATOM 723 N N . GLU A 1 92 ? -7.479 -4.622 8.013 1.00 97.69 92 GLU A N 1
ATOM 724 C CA . GLU A 1 92 ? -8.791 -5.069 8.500 1.00 97.69 92 GLU A CA 1
ATOM 725 C C . GLU A 1 92 ? -8.673 -5.738 9.878 1.00 97.69 92 GLU A C 1
ATOM 727 O O . GLU A 1 92 ? -9.426 -5.398 10.788 1.00 97.69 92 GLU A O 1
ATOM 732 N N . ALA A 1 93 ? -7.674 -6.606 10.078 1.00 96.75 93 ALA A N 1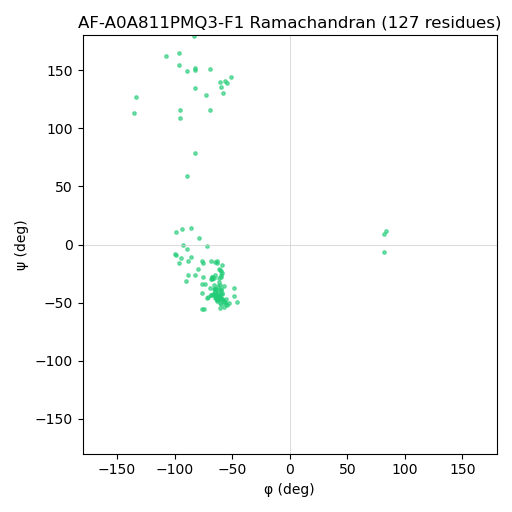
ATOM 733 C CA . ALA A 1 93 ? -7.434 -7.267 11.363 1.00 96.75 93 ALA A CA 1
ATOM 734 C C . ALA A 1 93 ? -6.967 -6.313 12.482 1.00 96.75 93 ALA A C 1
ATOM 736 O O . ALA A 1 93 ? -7.210 -6.569 13.666 1.00 96.75 93 ALA A O 1
ATOM 737 N N . ALA A 1 94 ? -6.268 -5.229 12.134 1.00 95.94 94 ALA A N 1
ATOM 738 C CA . ALA A 1 94 ? -5.799 -4.232 13.093 1.00 95.94 94 ALA A CA 1
ATOM 739 C C . ALA A 1 94 ? -6.880 -3.205 13.460 1.00 95.94 94 ALA A C 1
ATOM 741 O O . ALA A 1 94 ? -6.826 -2.651 14.558 1.00 95.94 94 ALA A O 1
ATOM 742 N N . LYS A 1 95 ? -7.858 -2.968 12.573 1.00 94.88 95 LYS A N 1
ATOM 743 C CA . LYS A 1 95 ? -8.818 -1.853 12.617 1.00 94.88 95 LYS A CA 1
ATOM 744 C C . LYS A 1 95 ? -9.450 -1.611 13.989 1.00 94.88 95 LYS A C 1
ATOM 746 O O . LYS A 1 95 ? -9.396 -0.486 14.479 1.00 94.88 95 LYS A O 1
ATOM 751 N N . ASP A 1 96 ? -9.974 -2.651 14.633 1.00 93.94 96 ASP A N 1
ATOM 752 C CA . ASP A 1 96 ? -10.693 -2.533 15.915 1.00 93.94 96 ASP A CA 1
ATOM 753 C C . ASP A 1 96 ? -9.792 -2.137 17.097 1.00 93.94 96 ASP A C 1
ATOM 755 O O . ASP A 1 96 ? -10.274 -1.749 18.161 1.00 93.94 96 ASP A O 1
ATOM 759 N N . LYS A 1 97 ? -8.469 -2.230 16.929 1.00 95.31 97 LYS A N 1
ATOM 760 C CA . LYS A 1 97 ? -7.467 -1.889 17.949 1.00 95.31 97 LYS A CA 1
ATOM 761 C C . LYS A 1 97 ? -6.878 -0.491 17.747 1.00 95.31 97 LYS A C 1
ATOM 763 O O . LYS A 1 97 ? -6.124 -0.020 18.601 1.00 95.31 97 LYS A O 1
ATOM 768 N N . LEU A 1 98 ? -7.181 0.163 16.625 1.00 96.19 98 LEU A N 1
ATOM 769 C CA . LEU A 1 98 ? -6.630 1.468 16.277 1.00 96.19 98 LEU A CA 1
ATOM 770 C C . LEU A 1 98 ? -7.397 2.598 16.966 1.00 96.19 98 LEU A C 1
ATOM 772 O O . LEU A 1 98 ? -8.589 2.504 17.248 1.00 96.19 98 LEU A O 1
ATOM 776 N N . ARG A 1 99 ? -6.695 3.704 17.215 1.00 95.50 99 ARG A N 1
ATOM 777 C CA . ARG A 1 99 ? -7.277 4.952 17.724 1.00 95.50 99 ARG A CA 1
ATOM 778 C C . ARG A 1 99 ? -7.313 6.005 16.620 1.00 95.50 99 ARG A C 1
ATOM 780 O O . ARG A 1 99 ? -6.611 5.877 15.617 1.00 95.50 99 ARG A O 1
ATOM 787 N N . SER A 1 100 ? -8.129 7.039 16.806 1.00 93.69 100 SER A N 1
ATOM 788 C CA . SER A 1 100 ? -8.101 8.233 15.952 1.00 93.69 100 SER A CA 1
ATOM 789 C C . SER A 1 100 ? -6.717 8.914 16.040 1.00 93.69 100 SER A C 1
ATOM 791 O O . SER A 1 100 ? -6.127 8.904 17.128 1.00 93.69 100 SER A O 1
ATOM 793 N N . PRO A 1 101 ? -6.155 9.426 14.925 1.00 93.44 101 PRO A N 1
ATOM 794 C CA . PRO A 1 101 ? -6.748 9.488 13.577 1.00 93.44 101 PRO A CA 1
ATOM 795 C C . PRO A 1 101 ? -6.542 8.217 12.730 1.00 93.44 101 PRO A C 1
ATOM 797 O O . PRO A 1 101 ? -7.171 8.049 11.685 1.00 93.44 101 PRO A O 1
ATOM 800 N N . MET A 1 102 ? -5.688 7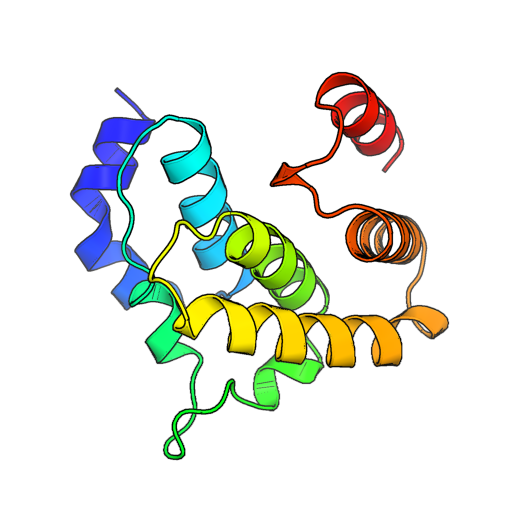.287 13.170 1.00 95.00 102 MET A N 1
ATOM 801 C CA . MET A 1 102 ? -5.266 6.120 12.381 1.00 95.00 102 MET A CA 1
ATOM 802 C C . MET A 1 102 ? -6.438 5.223 11.956 1.00 95.00 102 MET A C 1
ATOM 804 O O . MET A 1 102 ? -6.507 4.792 10.807 1.00 95.00 102 MET A O 1
ATOM 808 N N . VAL A 1 103 ? -7.395 4.960 12.853 1.00 95.81 103 VAL A N 1
ATOM 809 C CA . VAL A 1 103 ? -8.573 4.132 12.525 1.00 95.81 103 VAL A CA 1
ATOM 810 C C . VAL A 1 103 ? -9.413 4.740 11.398 1.00 95.81 103 VAL A C 1
ATOM 812 O O . VAL A 1 103 ? -9.956 4.022 10.556 1.00 95.81 103 VAL A O 1
ATOM 815 N N . GLU A 1 104 ? -9.490 6.067 11.341 1.00 94.44 104 GLU A N 1
ATOM 816 C CA . GLU A 1 104 ? -10.258 6.794 10.335 1.00 94.44 104 GLU A CA 1
ATOM 817 C C . GLU A 1 104 ? -9.519 6.803 8.997 1.00 94.44 104 GLU A C 1
ATOM 819 O O . GLU A 1 104 ? -10.129 6.549 7.959 1.00 94.44 104 GLU A O 1
ATOM 824 N N . GLN A 1 105 ? -8.198 7.010 9.024 1.00 94.31 105 GLN A N 1
ATOM 825 C CA . GLN A 1 105 ? -7.335 6.908 7.845 1.00 94.31 105 GLN A CA 1
ATOM 826 C C . GLN A 1 105 ? -7.429 5.520 7.198 1.00 94.31 105 GLN A C 1
ATOM 828 O O . GLN A 1 105 ? -7.627 5.414 5.985 1.00 94.31 105 GLN A O 1
ATOM 833 N N . VAL A 1 106 ? -7.333 4.459 8.007 1.00 95.94 106 VAL A N 1
ATOM 834 C CA . VAL A 1 106 ? -7.461 3.071 7.543 1.00 95.94 106 VAL A CA 1
ATOM 835 C C . VAL A 1 106 ? -8.860 2.808 6.995 1.00 95.94 106 VAL A C 1
ATOM 837 O O . VAL A 1 106 ? -8.994 2.257 5.905 1.00 95.94 106 VAL A O 1
ATOM 840 N N . SER A 1 107 ? -9.906 3.244 7.704 1.00 95.31 107 SER A N 1
ATOM 841 C CA . SER A 1 107 ? -11.290 3.062 7.252 1.00 95.31 107 SER A CA 1
ATOM 842 C C . SER A 1 107 ? -11.540 3.719 5.895 1.00 95.31 107 SER A C 1
ATOM 844 O O . SER A 1 107 ? -12.072 3.064 5.002 1.00 95.31 107 SER A O 1
ATOM 846 N N . ARG A 1 108 ? -11.094 4.970 5.716 1.00 94.00 108 ARG A N 1
ATOM 847 C CA . ARG A 1 108 ? -11.222 5.696 4.445 1.00 94.00 108 ARG A CA 1
ATOM 848 C C . ARG A 1 108 ? -10.480 4.997 3.309 1.00 94.00 108 ARG A C 1
ATOM 850 O O . ARG A 1 108 ? -11.053 4.811 2.242 1.00 94.00 108 ARG A O 1
ATOM 857 N N . ALA A 1 109 ? -9.233 4.579 3.534 1.00 94.44 109 ALA A N 1
ATOM 858 C CA . ALA A 1 109 ? -8.437 3.921 2.497 1.00 94.44 109 ALA A CA 1
ATOM 859 C C . ALA A 1 109 ? -9.040 2.575 2.056 1.00 94.44 109 ALA A C 1
ATOM 861 O O . ALA A 1 109 ? -9.023 2.245 0.869 1.00 94.44 109 ALA A O 1
ATOM 862 N N . LEU A 1 110 ? -9.595 1.797 2.992 1.00 95.44 110 LEU A N 1
ATOM 863 C CA . LEU A 1 110 ? -10.240 0.518 2.679 1.00 95.44 110 LEU A CA 1
ATOM 864 C C . LEU A 1 110 ? -11.546 0.683 1.885 1.00 95.44 110 LEU A C 1
ATOM 866 O O . LEU A 1 110 ? -11.864 -0.203 1.087 1.00 95.44 110 LEU A O 1
ATOM 870 N N . GLU A 1 111 ? -12.264 1.797 2.077 1.00 94.00 111 GLU A N 1
ATOM 871 C CA . GLU A 1 111 ? -13.464 2.165 1.314 1.00 94.00 111 GLU A CA 1
ATOM 872 C C . GLU A 1 111 ? -13.103 2.657 -0.095 1.00 94.00 111 GLU A C 1
ATOM 874 O O . GLU A 1 111 ? -13.558 2.095 -1.092 1.00 94.00 111 GLU A O 1
ATOM 879 N N . ILE A 1 112 ? -12.240 3.674 -0.185 1.00 91.69 112 ILE A N 1
ATOM 880 C CA . ILE A 1 112 ? -11.735 4.219 -1.447 1.00 91.69 112 ILE A CA 1
ATOM 881 C C . ILE A 1 112 ? -10.220 4.420 -1.316 1.00 91.69 112 ILE A C 1
ATOM 883 O O . ILE A 1 112 ? -9.777 5.299 -0.571 1.00 91.69 112 ILE A O 1
ATOM 887 N N . PRO A 1 113 ? -9.400 3.655 -2.060 1.00 87.69 113 PRO A N 1
ATOM 888 C CA . PRO A 1 113 ? -7.953 3.824 -2.037 1.00 87.69 113 PRO A CA 1
ATOM 889 C C . PRO A 1 113 ? -7.534 5.253 -2.385 1.00 87.69 113 PRO A C 1
ATOM 891 O O . PRO A 1 113 ? -8.085 5.844 -3.320 1.00 87.69 113 PRO A O 1
ATOM 894 N N . ARG A 1 114 ? -6.511 5.784 -1.697 1.00 84.56 114 ARG A N 1
ATOM 895 C CA . ARG A 1 114 ? -6.052 7.175 -1.878 1.00 84.56 114 ARG A CA 1
ATOM 896 C C . ARG A 1 114 ? -5.842 7.593 -3.337 1.00 84.56 114 ARG A C 1
ATOM 898 O O . ARG A 1 114 ? -6.334 8.660 -3.691 1.00 84.56 114 ARG A O 1
ATOM 905 N N . PRO A 1 115 ? -5.211 6.788 -4.218 1.00 85.50 115 PRO A N 1
ATOM 906 C CA . PRO A 1 115 ? -5.002 7.192 -5.612 1.00 85.50 115 PRO A CA 1
ATOM 907 C C . PRO A 1 115 ? -6.291 7.481 -6.3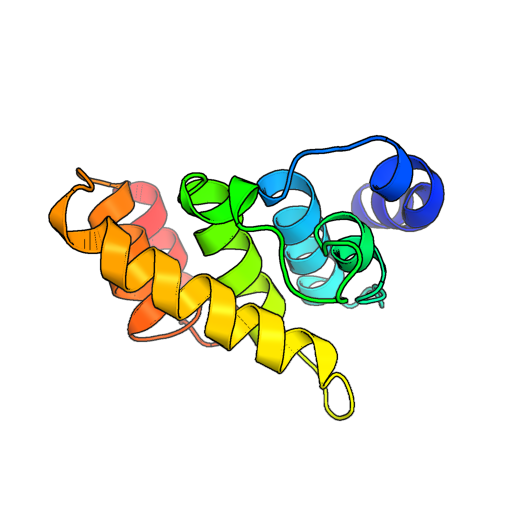92 1.00 85.50 115 PRO A C 1
ATOM 909 O O . PRO A 1 115 ? -6.263 8.197 -7.389 1.00 85.50 115 PRO A O 1
ATOM 912 N N . ARG A 1 116 ? -7.421 6.920 -5.946 1.00 84.81 116 ARG A N 1
ATOM 913 C CA . ARG A 1 116 ? -8.749 7.085 -6.553 1.00 84.81 116 ARG A CA 1
ATOM 914 C C . ARG A 1 116 ? -9.604 8.115 -5.810 1.00 84.81 116 ARG A C 1
ATOM 916 O O . ARG A 1 116 ? -10.688 8.456 -6.278 1.00 84.81 116 ARG A O 1
ATOM 923 N N . PHE A 1 117 ? -9.146 8.596 -4.655 1.00 85.38 117 PHE A N 1
ATOM 924 C CA . PHE A 1 117 ? -9.894 9.514 -3.808 1.00 85.38 117 PHE A CA 1
ATOM 925 C C . PHE A 1 117 ? -9.760 10.964 -4.293 1.00 85.38 117 PHE A C 1
ATOM 927 O O . PHE A 1 117 ? -8.761 11.373 -4.888 1.00 85.38 117 PHE A O 1
ATOM 934 N N . LEU A 1 118 ? -10.787 11.780 -4.047 1.00 86.25 118 LEU A N 1
ATOM 935 C CA . LEU A 1 118 ? -10.781 13.177 -4.476 1.00 86.25 118 LEU A CA 1
ATOM 936 C C . LEU A 1 118 ? -9.760 13.976 -3.659 1.00 86.25 118 LEU A C 1
ATOM 938 O O . LEU A 1 118 ? -9.969 14.201 -2.468 1.00 86.25 118 LEU A O 1
ATOM 942 N N . ARG A 1 119 ? -8.719 14.504 -4.319 1.00 85.12 119 ARG A N 1
ATOM 943 C CA . ARG A 1 119 ? -7.630 15.268 -3.671 1.00 85.12 119 ARG A CA 1
ATOM 944 C C . ARG A 1 119 ? -8.111 16.362 -2.711 1.00 85.12 119 ARG A C 1
ATOM 946 O O . ARG A 1 119 ? -7.511 16.577 -1.666 1.00 85.12 119 ARG A O 1
ATOM 953 N N . ARG A 1 120 ? -9.209 17.058 -3.042 1.00 89.56 120 ARG A N 1
ATOM 954 C CA . ARG A 1 120 ? -9.776 18.100 -2.167 1.00 89.56 120 ARG A CA 1
ATOM 955 C C . ARG A 1 120 ? -10.341 17.523 -0.867 1.00 89.56 120 ARG A C 1
ATOM 957 O O . ARG A 1 120 ? -10.123 18.109 0.185 1.00 89.56 120 ARG A O 1
ATOM 964 N N . LEU A 1 121 ? -11.055 16.400 -0.940 1.00 87.88 121 LEU A N 1
ATOM 965 C CA . LEU A 1 121 ? -11.571 15.723 0.252 1.00 87.88 121 LEU A CA 1
ATOM 966 C C . LEU A 1 121 ? -10.431 15.104 1.065 1.00 87.88 121 LEU A C 1
ATOM 968 O O . LEU A 1 121 ? -10.456 15.176 2.287 1.00 87.88 121 LEU A O 1
ATOM 972 N N . GLU A 1 122 ? -9.410 14.559 0.395 1.00 85.81 122 GLU A N 1
ATOM 973 C CA . GLU A 1 122 ? -8.203 14.045 1.055 1.00 85.81 122 GLU A CA 1
ATOM 974 C C . GLU A 1 122 ? -7.534 15.130 1.904 1.00 85.81 122 GLU A C 1
ATOM 976 O O . GLU A 1 122 ? -7.276 14.917 3.085 1.00 85.81 122 GLU A O 1
ATOM 981 N N . ALA A 1 123 ? -7.327 16.319 1.329 1.00 88.88 123 ALA A N 1
ATOM 982 C CA . ALA A 1 123 ? -6.742 17.455 2.035 1.00 88.88 123 ALA A CA 1
ATOM 983 C C . ALA A 1 123 ? -7.599 17.910 3.227 1.00 88.88 123 ALA A C 1
ATOM 985 O O . ALA A 1 123 ? -7.056 18.238 4.277 1.00 88.88 123 ALA A O 1
ATOM 986 N N . MET A 1 124 ? -8.930 17.906 3.090 1.00 90.44 124 MET A N 1
ATOM 987 C CA . MET A 1 124 ? -9.834 18.247 4.193 1.00 90.44 124 MET A CA 1
ATOM 988 C C . MET A 1 124 ? -9.727 17.255 5.352 1.00 90.44 124 MET A C 1
ATOM 990 O O . MET A 1 124 ? -9.646 17.689 6.496 1.00 90.44 124 MET A O 1
ATOM 994 N N . HIS A 1 125 ? -9.693 15.951 5.066 1.00 87.56 125 HIS A N 1
ATOM 995 C CA . HIS A 1 125 ? -9.484 14.939 6.100 1.00 87.56 125 HIS A CA 1
ATOM 996 C C . HIS A 1 125 ? -8.112 15.085 6.756 1.00 87.56 125 HIS A C 1
ATOM 998 O O . HIS A 1 125 ? -8.032 15.073 7.977 1.00 87.56 125 HIS A O 1
ATOM 1004 N N . TYR A 1 126 ? -7.059 15.312 5.970 1.00 86.06 126 TYR A N 1
ATOM 1005 C CA . TYR A 1 126 ? -5.702 15.472 6.491 1.00 86.06 126 TYR A CA 1
ATOM 1006 C C . TYR A 1 126 ? -5.546 16.666 7.445 1.00 86.06 126 TYR A C 1
ATOM 1008 O O . TYR A 1 126 ? -4.765 16.603 8.380 1.00 86.06 126 TYR A O 1
ATOM 1016 N N . ILE A 1 127 ? -6.294 17.756 7.241 1.00 89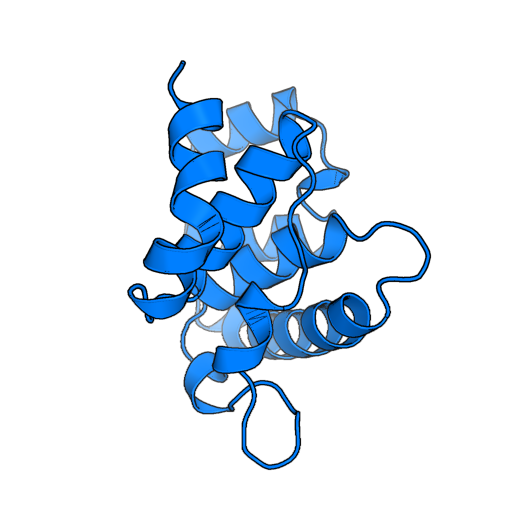.44 127 ILE A N 1
ATOM 1017 C CA . ILE A 1 127 ? -6.278 18.916 8.154 1.00 89.44 127 ILE A CA 1
ATOM 1018 C C . ILE A 1 127 ? -6.881 18.574 9.525 1.00 89.44 127 ILE A C 1
ATOM 1020 O O . ILE A 1 127 ? -6.548 19.212 10.520 1.00 89.44 127 ILE A O 1
ATOM 1024 N N . THR A 1 128 ? -7.799 17.609 9.565 1.00 86.44 128 THR A N 1
ATOM 1025 C CA . THR A 1 128 ? -8.501 17.191 10.787 1.00 86.44 128 THR A CA 1
ATOM 1026 C C . THR A 1 128 ? -7.861 15.996 11.492 1.00 86.44 128 THR A C 1
ATOM 1028 O O . THR A 1 128 ? -8.271 15.683 12.606 1.00 86.44 128 THR A O 1
ATOM 1031 N N . GLU A 1 129 ? -6.913 15.324 10.831 1.00 83.94 129 GLU A N 1
ATOM 1032 C CA . GLU A 1 129 ? -6.104 14.224 11.378 1.00 83.94 129 GLU A CA 1
ATOM 1033 C C . GLU A 1 129 ? -5.035 14.747 12.350 1.00 83.94 129 GLU A C 1
ATOM 1035 O O . GLU A 1 129 ? -4.801 14.054 13.367 1.00 83.94 129 GLU A O 1
#

Foldseek 3Di:
DVLVVVLVCQVVVLVPDPQLLVLLVNLVVCVVVPHDDDPCSCQVQADPVSARDCVCLPVLNSLLSLLLSLVSDDPPPVVSVSSNVSSLVSLVVCLVVDDPPSNVSSVVCNVPRPVRDDPVVVVVSVVVD

Sequence (129 aa):
MALSRIHSEEQDYFDGSSDLHVVALRFCILRQHGFWVSTDGFDKFRDATGNFSMDLATDTRGLLSLYNAAHMAVPEEVALDDAIAFARRHLEAAKDKLRSPMVEQVSRALEIPRPRFLRRLEAMHYITE

Solvent-accessible surface area (backbone atoms only — not comparable to full-atom values): 7430 Å² total; per-residue (Å²): 111,69,66,60,50,56,56,74,43,44,72,68,46,55,75,68,54,92,47,54,36,61,54,22,47,49,51,40,54,40,47,75,71,73,43,89,75,77,73,68,72,55,54,83,52,32,39,100,87,70,45,74,37,72,81,51,60,74,39,60,64,26,31,54,28,34,29,36,32,29,66,64,57,58,92,90,48,64,75,29,55,57,40,34,55,53,26,47,56,38,50,62,73,44,41,90,76,49,53,86,49,58,33,56,54,52,52,47,38,74,74,47,43,57,75,80,43,58,66,71,60,52,52,55,51,60,75,74,89

Organism: NCBI:txid422564

Radius of gyration: 14.53 Å; Cα contacts (8 Å, |Δi|>4): 110; chains: 1; bounding box: 34×38×34 Å

InterPro domains:
  IPR001906 Terpene synthase, N-terminal domain [PF01397] (2-110)
  IPR008930 Terpenoid cyclases/protein prenyltransferase alpha-alpha toroid [SSF48239] (5-128)
  IPR036965 Terpene synthase, N-terminal domain superfamily [G3DSA:1.50.10.130] (1-129)
  IPR050148 Terpene synthase-like [PTHR31225] (3-127)

Mean predicted aligned error: 4.7 Å